Protein AF-A0A354Q8A9-F1 (afdb_monomer)

pLDDT: mean 70.77, std 17.38, range [41.22, 90.81]

Solvent-accessible surface area (backbone atoms only — not comparable to full-atom values): 7155 Å² total; per-residue (Å²): 97,79,46,46,58,76,33,77,74,50,73,46,79,49,105,87,46,76,43,72,41,59,30,91,52,44,16,35,51,43,77,68,54,60,94,92,56,89,78,59,95,88,59,74,52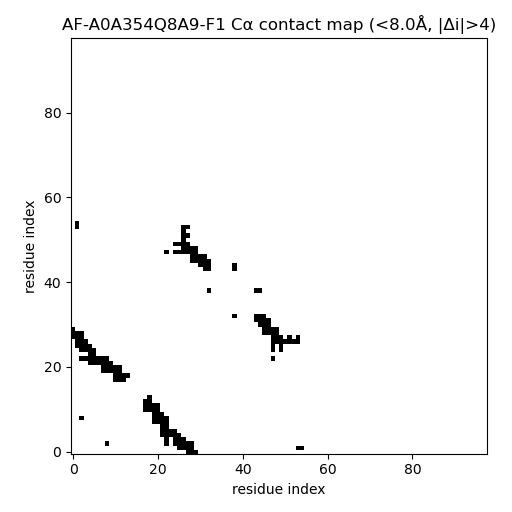,58,50,68,39,65,85,48,76,79,81,80,78,80,81,75,92,76,85,81,88,83,91,85,79,93,81,84,83,90,83,91,78,90,78,93,80,76,84,80,86,82,80,91,76,98,79,80,84,82,83,79,92,129

Sequence (98 aa):
DYVLIDETICEIETDKATLPLIAESAGRLKILLQEGETAGIGDVACSIDTDAEQPKITSTPTSSEVIVKSEEPSERATIPDEASSASASYAAGHPSPA

Mean predicted aligned error: 18.51 Å

Radius of gyration: 28.96 Å; Cα contacts (8 Å, |Δi|>4): 91; chains: 1; bounding box: 67×46×63 Å

Nearest PDB structures (foldseek):
  5csa-assembly1_B  TM=8.227E-01  e=2.028E-01  Saccharomyces cerevisiae S288C
  5csa-assembly1_A  TM=9.002E-01  e=3.373E-01  Saccharomyces cerevisiae S288C
  2dn8-assembly1_A  TM=7.032E-01  e=1.476E-01  Homo sapiens
  8xl0-assembly1_A  TM=8.496E-01  e=1.129E+00  Homo sapiens
  8xl0-assembly1_E  TM=8.496E-01  e=1.653E+00  Homo sapiens

Foldseek 3Di:
DWDAFQDFDDWDDDPPDTDTDTDNHTADKAAPADPPGDDDDPD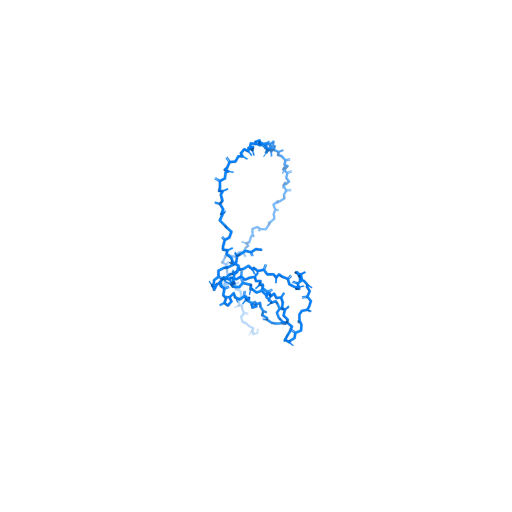DRIDGDRPHDDPPPPDDDDDDDDDDDDDDDDDDDDDDDDDPPPDDDPDPDDPDDD

Structure (mmCIF, N/CA/C/O backbone):
data_AF-A0A354Q8A9-F1
#
_entry.id   AF-A0A354Q8A9-F1
#
loop_
_atom_site.group_PDB
_atom_site.id
_atom_site.type_symbol
_atom_site.label_atom_id
_atom_site.label_alt_id
_atom_site.label_comp_id
_atom_site.label_asym_id
_atom_site.label_entity_id
_atom_site.label_seq_id
_atom_site.pdbx_PDB_ins_code
_atom_site.Cartn_x
_atom_site.Cartn_y
_atom_site.Cartn_z
_atom_site.occupancy
_atom_site.B_iso_or_equiv
_atom_site.auth_seq_id
_atom_site.auth_comp_id
_atom_site.auth_asym_id
_atom_site.auth_atom_id
_atom_site.pdbx_PDB_model_num
ATOM 1 N N . ASP A 1 1 ? -2.597 6.520 9.640 1.00 83.25 1 ASP A N 1
ATOM 2 C CA . ASP A 1 1 ? -2.603 7.329 8.419 1.00 83.25 1 ASP A CA 1
ATOM 3 C C . ASP A 1 1 ? -3.974 7.226 7.744 1.00 83.25 1 ASP A C 1
ATOM 5 O O . ASP A 1 1 ? -4.689 6.284 8.092 1.00 83.25 1 ASP A O 1
ATOM 9 N N . TYR A 1 2 ? -4.397 8.176 6.905 1.00 85.88 2 TYR A N 1
ATOM 10 C CA . TYR A 1 2 ? -5.661 8.084 6.149 1.00 85.88 2 TYR A CA 1
ATOM 11 C C . TYR A 1 2 ? -5.334 8.166 4.662 1.00 85.88 2 TYR A C 1
ATOM 13 O O . TYR A 1 2 ? -4.800 9.180 4.228 1.00 85.88 2 TYR A O 1
ATOM 21 N N . VAL A 1 3 ? -5.682 7.120 3.917 1.00 88.88 3 VAL A N 1
ATOM 22 C CA . VAL A 1 3 ? -5.357 6.961 2.493 1.00 88.88 3 VAL A CA 1
ATOM 23 C C . VAL A 1 3 ? -6.618 7.067 1.642 1.00 88.88 3 VAL A C 1
ATOM 25 O O . VAL A 1 3 ? -7.722 6.775 2.116 1.00 88.88 3 VAL A O 1
ATOM 28 N N . LEU A 1 4 ? -6.470 7.501 0.395 1.00 87.69 4 LEU A N 1
ATOM 29 C CA . LEU A 1 4 ? -7.539 7.581 -0.599 1.00 87.69 4 LEU A CA 1
ATOM 30 C C . LEU A 1 4 ? -7.546 6.351 -1.512 1.00 87.69 4 LEU A C 1
ATOM 32 O O . LEU A 1 4 ? -6.602 5.570 -1.542 1.00 87.69 4 LEU A O 1
ATOM 36 N N . ILE A 1 5 ? -8.632 6.178 -2.267 1.00 90.69 5 ILE A N 1
ATOM 37 C CA . ILE A 1 5 ? -8.689 5.151 -3.311 1.00 90.69 5 ILE A CA 1
ATOM 38 C C . ILE A 1 5 ? -7.656 5.463 -4.403 1.00 90.69 5 ILE A C 1
ATOM 40 O O . ILE A 1 5 ? -7.449 6.637 -4.720 1.00 90.69 5 ILE A O 1
ATOM 44 N N . ASP A 1 6 ? -7.015 4.427 -4.947 1.00 90.56 6 ASP A N 1
ATOM 45 C CA . ASP A 1 6 ? -5.943 4.543 -5.949 1.00 90.56 6 ASP A CA 1
ATOM 46 C C . ASP A 1 6 ? -4.673 5.279 -5.457 1.00 90.56 6 ASP A C 1
ATOM 48 O O . ASP A 1 6 ? -3.825 5.681 -6.257 1.00 90.56 6 ASP A O 1
ATOM 52 N N . GLU A 1 7 ? -4.493 5.434 -4.141 1.00 90.62 7 GLU A N 1
ATOM 53 C CA . GLU A 1 7 ? -3.267 5.983 -3.550 1.00 90.62 7 GLU A CA 1
ATOM 54 C C . GLU A 1 7 ? -2.213 4.888 -3.309 1.00 90.62 7 GLU A C 1
ATOM 56 O O . GLU A 1 7 ? -2.540 3.781 -2.878 1.00 90.62 7 GLU A O 1
ATOM 61 N N . THR A 1 8 ? -0.934 5.176 -3.569 1.00 9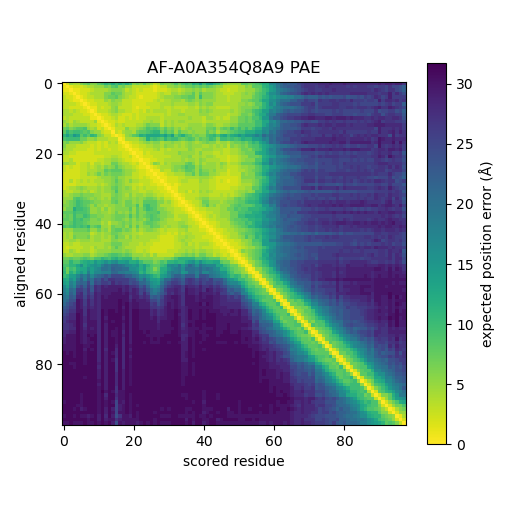0.81 8 THR A N 1
ATOM 62 C CA . THR A 1 8 ? 0.164 4.228 -3.312 1.00 90.81 8 THR A CA 1
ATOM 63 C C . THR A 1 8 ? 0.490 4.171 -1.820 1.00 90.81 8 THR A C 1
ATOM 65 O O . THR A 1 8 ? 0.921 5.166 -1.244 1.00 90.81 8 THR A O 1
ATOM 68 N N . ILE A 1 9 ? 0.331 2.998 -1.204 1.00 88.12 9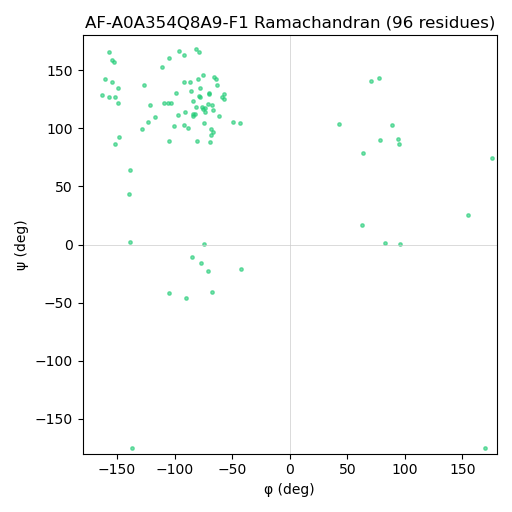 ILE A N 1
ATOM 69 C CA . ILE A 1 9 ? 0.542 2.782 0.236 1.00 88.12 9 ILE A CA 1
ATOM 70 C C . ILE A 1 9 ? 1.986 2.382 0.547 1.00 88.12 9 ILE A C 1
ATOM 72 O O . ILE A 1 9 ? 2.584 2.869 1.504 1.00 88.12 9 ILE A O 1
ATOM 76 N N . CYS A 1 10 ? 2.528 1.440 -0.221 1.00 85.12 10 CYS A N 1
ATOM 77 C CA . CYS A 1 10 ? 3.879 0.926 -0.038 1.00 85.12 10 CYS A CA 1
ATOM 78 C C . CYS A 1 10 ? 4.411 0.325 -1.340 1.00 85.12 10 CYS A C 1
ATOM 80 O O . CYS A 1 10 ? 3.660 0.071 -2.280 1.00 85.12 10 CYS A O 1
ATOM 82 N N . GLU A 1 11 ? 5.717 0.095 -1.396 1.00 85.88 11 GLU A N 1
ATOM 83 C CA . GLU A 1 11 ? 6.385 -0.530 -2.533 1.00 85.88 11 GLU A CA 1
ATOM 84 C C . GLU A 1 11 ? 6.838 -1.932 -2.133 1.00 85.88 11 GLU A C 1
ATOM 86 O O . GLU A 1 11 ? 7.576 -2.108 -1.165 1.00 85.88 11 GLU A O 1
ATOM 91 N N . ILE A 1 12 ? 6.375 -2.945 -2.863 1.00 87.06 12 ILE A N 1
ATOM 92 C CA . ILE A 1 12 ? 6.775 -4.332 -2.647 1.00 87.06 12 ILE A CA 1
ATOM 93 C C . ILE A 1 12 ? 7.889 -4.654 -3.633 1.00 87.06 12 ILE A C 1
ATOM 95 O O . ILE A 1 12 ? 7.670 -4.743 -4.844 1.00 87.06 12 ILE A O 1
ATOM 99 N N . GLU A 1 13 ? 9.094 -4.847 -3.108 1.00 85.19 13 GLU A N 1
ATOM 100 C CA . GLU A 1 13 ? 10.228 -5.328 -3.885 1.00 85.19 13 GLU A CA 1
ATOM 101 C C . GLU A 1 13 ? 10.156 -6.857 -4.004 1.00 85.19 13 GLU A C 1
ATOM 103 O O . GLU A 1 13 ? 10.288 -7.600 -3.034 1.00 85.19 13 GLU A O 1
ATOM 108 N N . THR A 1 14 ? 9.917 -7.337 -5.219 1.00 88.56 14 THR A N 1
ATOM 109 C CA . THR A 1 14 ? 10.032 -8.752 -5.591 1.00 88.56 14 THR A CA 1
ATOM 110 C C . THR A 1 14 ? 11.309 -8.969 -6.407 1.00 88.56 14 THR A C 1
ATOM 112 O O . THR A 1 14 ? 11.834 -8.021 -6.982 1.00 88.56 14 THR A O 1
ATOM 115 N N . ASP A 1 15 ? 11.796 -10.218 -6.499 1.00 86.00 15 ASP A N 1
ATOM 116 C CA . ASP A 1 15 ? 13.100 -10.648 -7.075 1.00 86.00 15 ASP A CA 1
ATOM 117 C C . ASP A 1 15 ? 13.533 -9.978 -8.404 1.00 86.00 15 ASP A C 1
ATOM 119 O O . ASP A 1 15 ? 14.719 -9.974 -8.754 1.00 86.00 15 ASP A O 1
ATOM 123 N N . LYS A 1 16 ? 12.594 -9.417 -9.174 1.00 82.50 16 LYS A N 1
ATOM 124 C CA . LYS A 1 16 ? 12.871 -8.684 -10.419 1.00 82.50 16 LYS A CA 1
ATOM 125 C C . LYS A 1 16 ? 12.055 -7.405 -10.616 1.00 82.50 16 LYS A C 1
ATOM 127 O O . LYS A 1 16 ? 12.182 -6.795 -11.676 1.00 82.50 16 LYS A O 1
ATOM 132 N N . ALA A 1 17 ? 11.207 -7.011 -9.670 1.00 86.44 17 ALA A N 1
ATOM 133 C CA . ALA A 1 17 ? 10.290 -5.897 -9.875 1.00 86.44 17 ALA A CA 1
ATOM 134 C C . ALA A 1 17 ? 9.880 -5.227 -8.565 1.00 86.44 17 ALA A C 1
ATOM 136 O O . ALA A 1 17 ? 9.543 -5.895 -7.590 1.00 86.44 17 ALA A O 1
ATOM 137 N N . THR A 1 18 ? 9.811 -3.902 -8.598 1.00 88.81 18 THR A N 1
ATOM 138 C CA . THR A 1 18 ? 9.145 -3.102 -7.573 1.00 88.81 18 THR A CA 1
ATOM 139 C C . THR A 1 18 ? 7.694 -2.917 -8.001 1.00 88.81 18 THR A C 1
ATOM 141 O O . THR A 1 18 ? 7.427 -2.306 -9.038 1.00 88.81 18 THR A O 1
ATOM 144 N N . LEU A 1 19 ? 6.758 -3.491 -7.246 1.00 89.56 19 LEU A N 1
ATOM 145 C CA . LEU A 1 19 ? 5.326 -3.310 -7.465 1.00 89.56 19 LEU A CA 1
ATOM 146 C C . LEU A 1 19 ? 4.776 -2.324 -6.428 1.00 89.56 19 LEU A C 1
ATOM 148 O O . LEU A 1 19 ? 4.866 -2.604 -5.232 1.00 89.56 19 LEU A O 1
ATOM 152 N N . PRO A 1 20 ? 4.175 -1.200 -6.847 1.00 88.56 20 PRO A N 1
ATOM 153 C CA . PRO A 1 20 ? 3.455 -0.338 -5.923 1.00 88.56 20 PRO A CA 1
ATOM 154 C C . PRO A 1 20 ? 2.165 -1.029 -5.461 1.00 88.56 20 PRO A C 1
ATOM 156 O O . PRO A 1 20 ? 1.374 -1.504 -6.280 1.00 88.56 20 PRO A O 1
ATOM 159 N N . LEU A 1 21 ? 1.945 -1.076 -4.148 1.00 87.94 21 LEU A N 1
ATOM 160 C CA . LEU A 1 21 ? 0.688 -1.507 -3.552 1.00 87.94 21 LEU A CA 1
ATOM 161 C C . LEU A 1 21 ? -0.274 -0.318 -3.522 1.00 87.94 21 LEU A C 1
ATOM 163 O O . LEU A 1 21 ? -0.062 0.655 -2.797 1.00 87.94 21 LEU A O 1
ATOM 167 N N . ILE A 1 22 ? -1.332 -0.417 -4.319 1.00 90.25 22 ILE A N 1
ATOM 168 C CA . ILE A 1 22 ? -2.357 0.618 -4.455 1.00 90.25 22 ILE A CA 1
ATOM 169 C C . ILE A 1 22 ? -3.497 0.351 -3.468 1.00 90.25 22 ILE A C 1
ATOM 171 O O . ILE A 1 22 ? -3.902 -0.796 -3.270 1.00 90.25 22 ILE A O 1
ATOM 175 N N . ALA A 1 23 ? -4.019 1.405 -2.852 1.00 89.75 23 ALA A N 1
ATOM 176 C CA . ALA A 1 23 ? -5.147 1.340 -1.938 1.00 89.75 23 ALA A CA 1
ATOM 177 C C . ALA A 1 23 ? -6.440 0.957 -2.674 1.00 89.75 23 ALA A C 1
ATOM 179 O O . ALA A 1 23 ? -6.915 1.687 -3.545 1.00 89.75 23 ALA A O 1
ATOM 180 N N . GLU A 1 24 ? -7.053 -0.160 -2.274 1.00 88.19 24 GLU A N 1
ATOM 181 C CA . GLU A 1 24 ? -8.333 -0.616 -2.839 1.00 88.19 24 GLU A CA 1
ATOM 182 C C . GLU A 1 24 ? -9.517 0.265 -2.403 1.00 88.19 24 GLU A C 1
ATOM 184 O O . GLU A 1 24 ? -10.557 0.306 -3.057 1.00 88.19 24 GLU A O 1
ATOM 189 N N . SER A 1 25 ? -9.399 0.980 -1.283 1.00 88.19 25 SER A N 1
ATOM 190 C CA . SER A 1 25 ? -10.460 1.845 -0.766 1.00 88.19 25 SER A CA 1
ATOM 191 C C . SER A 1 25 ? -9.894 2.998 0.056 1.00 88.19 25 SER A C 1
ATOM 193 O O . SER A 1 25 ? -8.792 2.906 0.591 1.00 88.19 25 SER A O 1
ATOM 195 N N . ALA A 1 26 ? -10.667 4.079 0.173 1.00 88.75 26 ALA A N 1
ATOM 196 C CA . ALA A 1 26 ? -10.323 5.192 1.049 1.00 88.75 26 ALA A CA 1
ATOM 197 C C . ALA A 1 26 ? -10.651 4.842 2.506 1.00 88.75 26 ALA A C 1
ATOM 199 O O . ALA A 1 26 ? -11.734 4.328 2.793 1.00 88.75 26 ALA A O 1
ATOM 200 N N . GLY A 1 27 ? -9.738 5.127 3.428 1.00 89.56 27 GLY A N 1
ATOM 201 C CA . GLY A 1 27 ? -9.925 4.755 4.823 1.00 89.56 27 GLY A CA 1
ATOM 202 C C . GLY A 1 27 ? -8.683 4.925 5.681 1.00 89.56 27 GLY A C 1
ATOM 203 O O . GLY A 1 27 ? -7.642 5.427 5.252 1.00 89.56 27 GLY A O 1
ATOM 204 N N . ARG A 1 28 ? -8.783 4.493 6.938 1.00 90.25 28 ARG A N 1
ATOM 205 C CA . ARG A 1 28 ? -7.652 4.546 7.865 1.00 90.25 28 ARG A CA 1
ATOM 206 C C . ARG A 1 28 ? -6.727 3.360 7.619 1.00 90.25 28 ARG A C 1
ATOM 208 O O . ARG A 1 28 ? -7.119 2.212 7.815 1.00 90.25 28 ARG A O 1
ATOM 215 N N . LEU A 1 29 ? -5.484 3.649 7.249 1.00 89.06 29 LEU A N 1
ATOM 216 C CA . LEU A 1 29 ? -4.463 2.639 7.014 1.00 89.06 29 LEU A CA 1
ATOM 217 C C . LEU A 1 29 ? -3.892 2.118 8.338 1.00 89.06 29 LEU A C 1
ATOM 219 O O . LEU A 1 29 ? -3.403 2.893 9.174 1.00 89.06 29 LEU A O 1
ATOM 223 N N . LYS A 1 30 ? -3.902 0.792 8.493 1.00 89.38 30 LYS A N 1
ATOM 224 C CA . LYS A 1 30 ? -3.239 0.058 9.570 1.00 89.38 30 LYS A CA 1
ATOM 225 C C . LYS A 1 30 ? -2.164 -0.859 8.990 1.00 89.38 30 LYS A C 1
ATOM 227 O O . LYS A 1 30 ? -2.466 -1.872 8.364 1.00 89.38 30 LYS A O 1
ATOM 232 N N . ILE A 1 31 ? -0.912 -0.501 9.238 1.00 89.19 31 ILE A N 1
ATOM 233 C CA . ILE A 1 31 ? 0.260 -1.276 8.828 1.00 89.19 31 ILE A CA 1
ATOM 234 C C . ILE A 1 31 ? 0.445 -2.439 9.811 1.00 89.19 31 ILE A C 1
ATOM 236 O O . ILE A 1 31 ? 0.428 -2.224 11.026 1.00 89.19 31 ILE A O 1
ATOM 240 N N . LEU A 1 32 ? 0.555 -3.663 9.291 1.00 87.44 32 LEU A N 1
ATOM 241 C CA . LEU A 1 32 ? 0.759 -4.883 10.081 1.00 87.44 32 LEU A CA 1
ATOM 242 C C . LEU A 1 32 ? 2.206 -5.367 9.970 1.00 87.44 32 LEU A C 1
ATOM 244 O O . LEU A 1 32 ? 2.787 -5.727 10.989 1.00 87.44 32 LEU A O 1
ATOM 248 N N . LEU A 1 33 ? 2.770 -5.321 8.760 1.00 84.44 33 LEU A N 1
ATOM 249 C CA . LEU A 1 33 ? 4.177 -5.605 8.483 1.00 84.44 33 LEU A CA 1
ATOM 250 C C . LEU A 1 33 ? 4.949 -4.298 8.362 1.00 84.44 33 LEU A C 1
ATOM 252 O O . LEU A 1 33 ? 4.528 -3.393 7.639 1.00 84.44 33 LEU A O 1
ATOM 256 N N . GLN A 1 34 ? 6.067 -4.190 9.071 1.00 84.75 34 GLN A N 1
ATOM 257 C CA . GLN A 1 34 ? 6.888 -2.983 9.020 1.00 84.75 34 GLN A CA 1
ATOM 258 C C . GLN A 1 34 ? 7.761 -2.938 7.759 1.00 84.75 34 GLN A C 1
ATOM 260 O O . GLN A 1 34 ? 7.938 -3.928 7.050 1.00 84.75 34 GLN A O 1
ATOM 265 N N . GLU A 1 35 ? 8.319 -1.763 7.473 1.00 83.38 35 GLU A N 1
ATOM 266 C CA . GLU A 1 35 ? 9.253 -1.579 6.363 1.00 83.38 35 GLU A CA 1
ATOM 267 C C . GLU A 1 35 ? 10.455 -2.528 6.500 1.00 83.38 35 GLU A C 1
ATOM 269 O O . GLU A 1 35 ? 11.086 -2.610 7.555 1.00 83.38 35 GLU A O 1
ATOM 274 N N . GLY A 1 36 ? 10.766 -3.259 5.427 1.00 81.19 36 GLY A N 1
ATOM 275 C CA . GLY A 1 36 ? 11.849 -4.248 5.403 1.00 81.19 36 GLY A CA 1
ATOM 276 C C . GLY A 1 36 ? 11.482 -5.627 5.964 1.00 81.19 36 GLY A C 1
ATOM 277 O O . GLY A 1 36 ? 12.334 -6.516 5.991 1.00 81.19 36 GLY A O 1
ATOM 278 N N . GLU A 1 37 ? 10.236 -5.836 6.391 1.00 82.69 37 GLU A N 1
ATOM 279 C CA . GLU A 1 37 ? 9.745 -7.149 6.808 1.00 82.69 37 GLU A CA 1
ATOM 280 C C . GLU A 1 37 ? 9.385 -8.023 5.592 1.00 82.69 37 GLU A C 1
ATOM 282 O O . GLU A 1 37 ? 8.889 -7.545 4.572 1.00 82.69 37 GLU A O 1
ATOM 287 N N . THR A 1 38 ? 9.658 -9.329 5.675 1.00 81.50 38 THR A N 1
ATOM 288 C CA . THR A 1 38 ? 9.392 -10.268 4.574 1.00 81.50 38 THR A CA 1
ATOM 289 C C . THR A 1 38 ? 7.940 -10.736 4.614 1.00 81.50 38 THR A C 1
ATOM 291 O O . THR A 1 38 ? 7.570 -11.516 5.488 1.00 81.50 38 THR A O 1
ATOM 294 N N . ALA A 1 39 ? 7.137 -10.302 3.643 1.00 79.12 39 ALA A N 1
ATOM 295 C CA . ALA A 1 39 ? 5.777 -10.797 3.439 1.00 79.12 39 ALA A CA 1
ATOM 296 C C . ALA A 1 39 ? 5.775 -12.072 2.579 1.00 79.12 39 ALA A C 1
ATOM 298 O O . ALA A 1 39 ? 6.404 -12.120 1.518 1.00 79.12 39 ALA A O 1
ATOM 299 N N . GLY A 1 40 ? 5.058 -13.108 3.015 1.00 83.31 40 GLY A N 1
ATOM 300 C CA . GLY A 1 40 ? 4.788 -14.303 2.225 1.00 83.31 40 GLY A CA 1
ATOM 301 C C . GLY A 1 40 ? 3.627 -14.118 1.245 1.00 83.31 40 GLY A C 1
ATOM 302 O O . GLY A 1 40 ? 2.849 -13.165 1.304 1.00 83.31 40 GLY A O 1
ATOM 303 N N . ILE A 1 41 ? 3.478 -15.073 0.325 1.00 83.94 41 ILE A N 1
ATOM 304 C CA . ILE A 1 41 ? 2.347 -15.096 -0.609 1.00 83.94 41 ILE A CA 1
ATOM 305 C C . ILE A 1 41 ? 1.064 -15.354 0.187 1.00 83.94 41 ILE A C 1
ATOM 307 O O . ILE A 1 41 ? 0.888 -16.436 0.745 1.00 83.94 41 ILE A O 1
ATOM 311 N N . GLY A 1 42 ? 0.159 -14.376 0.190 1.00 82.06 42 GLY A N 1
ATOM 312 C CA . GLY A 1 42 ? -1.116 -14.445 0.907 1.00 82.06 42 GLY A CA 1
ATOM 313 C C . GLY A 1 42 ? -1.107 -13.802 2.295 1.00 82.06 42 GLY A C 1
ATOM 314 O O . GLY A 1 42 ? -2.153 -13.791 2.943 1.00 82.06 42 GLY A O 1
ATOM 315 N N . ASP A 1 43 ? 0.020 -13.237 2.735 1.00 86.06 43 ASP A N 1
ATOM 316 C CA . ASP A 1 43 ? 0.073 -12.481 3.985 1.00 86.06 43 ASP A CA 1
ATOM 317 C C . ASP A 1 43 ? -0.562 -11.093 3.832 1.00 86.06 43 ASP A C 1
ATOM 319 O O . ASP A 1 43 ? -0.479 -10.439 2.789 1.00 86.06 43 ASP A O 1
ATOM 323 N N . VAL A 1 44 ? -1.197 -10.622 4.906 1.00 85.50 44 VAL A N 1
ATOM 324 C CA . VAL A 1 44 ? -1.834 -9.302 4.951 1.00 85.50 44 V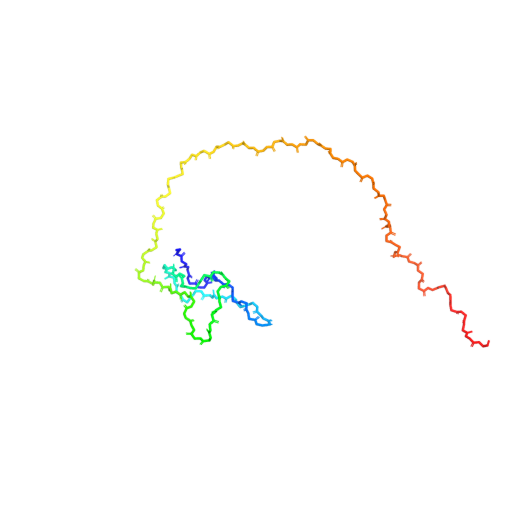AL A CA 1
ATOM 325 C C . VAL A 1 44 ? -0.805 -8.266 5.402 1.00 85.50 44 VAL A C 1
ATOM 327 O O . VAL A 1 44 ? -0.546 -8.123 6.594 1.00 85.50 44 VAL A O 1
ATOM 330 N N . ALA A 1 45 ? -0.231 -7.521 4.455 1.00 84.44 45 ALA A N 1
ATOM 331 C CA . ALA A 1 45 ? 0.769 -6.487 4.746 1.00 84.44 45 ALA A CA 1
ATOM 332 C C . ALA A 1 45 ? 0.184 -5.281 5.513 1.00 84.44 45 ALA A C 1
ATOM 334 O O . ALA A 1 45 ? 0.790 -4.746 6.446 1.00 84.44 45 ALA A O 1
ATOM 335 N N . CYS A 1 46 ? -1.021 -4.855 5.137 1.00 85.44 46 CYS A N 1
ATOM 336 C CA . CYS A 1 46 ? -1.747 -3.757 5.762 1.00 85.44 46 CYS A CA 1
ATOM 337 C C . CYS A 1 46 ? -3.260 -3.920 5.553 1.00 85.44 46 CYS A C 1
ATOM 339 O O . CYS A 1 46 ? -3.708 -4.658 4.678 1.00 85.44 46 CYS A O 1
ATOM 341 N N . SER A 1 47 ? -4.053 -3.268 6.401 1.00 87.81 47 SER A N 1
ATOM 342 C CA . SER A 1 47 ? -5.516 -3.298 6.353 1.00 87.81 47 SER A CA 1
ATOM 343 C C . SER A 1 47 ? -6.060 -1.874 6.325 1.00 87.81 47 SER A C 1
ATOM 345 O O . SER A 1 47 ? -5.565 -1.002 7.046 1.00 87.81 47 SER A O 1
ATOM 347 N N . ILE A 1 48 ? -7.059 -1.645 5.475 1.00 89.50 48 ILE A N 1
ATOM 348 C CA . ILE A 1 48 ? -7.729 -0.356 5.319 1.00 89.50 48 ILE A CA 1
ATOM 349 C C . ILE A 1 48 ? -9.098 -0.456 5.985 1.00 89.50 48 ILE A C 1
ATOM 351 O O . ILE A 1 48 ? -9.908 -1.307 5.625 1.00 89.50 48 ILE A O 1
ATOM 355 N N . ASP A 1 49 ? -9.346 0.417 6.956 1.00 89.38 49 ASP A N 1
ATOM 356 C CA . ASP A 1 49 ? -10.653 0.559 7.591 1.00 89.38 49 ASP A CA 1
ATOM 357 C C . ASP A 1 49 ? -11.468 1.629 6.849 1.00 89.38 49 ASP A C 1
ATOM 359 O O . ASP A 1 49 ? -11.198 2.828 6.983 1.00 89.38 49 ASP A O 1
ATOM 363 N N . THR A 1 50 ? -12.423 1.186 6.028 1.00 86.69 50 THR A N 1
ATOM 364 C CA . THR A 1 50 ? -13.281 2.037 5.183 1.00 86.69 50 THR A CA 1
ATOM 365 C C . THR A 1 50 ? -14.400 2.737 5.948 1.00 86.69 50 THR A C 1
ATOM 367 O O . THR A 1 50 ? -14.985 3.688 5.434 1.00 86.69 50 THR A O 1
ATOM 370 N N . ASP A 1 51 ? -14.700 2.291 7.169 1.00 79.38 51 ASP A N 1
ATOM 371 C CA . ASP A 1 51 ? -15.702 2.907 8.045 1.00 79.38 51 ASP A CA 1
ATOM 372 C C . ASP A 1 51 ? -15.120 4.075 8.858 1.00 79.38 51 ASP A C 1
ATOM 374 O O . ASP A 1 51 ? -15.852 4.844 9.485 1.00 79.38 51 ASP A O 1
ATOM 378 N N . ALA A 1 52 ? -13.795 4.244 8.850 1.00 70.69 52 ALA A N 1
ATOM 379 C CA . ALA A 1 52 ? -13.144 5.335 9.553 1.00 70.69 52 ALA A CA 1
ATOM 380 C C . ALA A 1 52 ? -13.420 6.684 8.867 1.00 70.69 52 ALA A C 1
ATOM 382 O O . ALA A 1 52 ? -13.049 6.909 7.715 1.00 70.69 52 ALA A O 1
ATOM 383 N N . GLU A 1 53 ? -14.023 7.622 9.601 1.00 68.38 53 GLU A N 1
ATOM 384 C CA . GLU A 1 53 ? -14.214 8.992 9.128 1.00 68.38 53 GLU A CA 1
ATOM 385 C C . GLU A 1 53 ? -12.867 9.694 8.898 1.00 68.38 53 GLU A C 1
ATOM 387 O O . GLU A 1 53 ? -11.931 9.604 9.701 1.00 68.38 53 GLU A O 1
ATOM 392 N N . GLN A 1 54 ? -12.784 10.423 7.785 1.00 66.62 54 GLN A N 1
ATOM 393 C CA . GLN A 1 54 ? -11.617 11.209 7.403 1.00 66.62 54 GLN A CA 1
ATOM 394 C C . GLN A 1 54 ? -11.286 12.212 8.526 1.00 66.62 54 GLN A C 1
ATOM 396 O O . GLN A 1 54 ? -12.174 12.966 8.942 1.00 66.62 54 GLN A O 1
ATOM 401 N N . PRO A 1 55 ? -10.047 12.236 9.060 1.00 63.53 55 PRO A N 1
ATOM 402 C CA . PRO A 1 55 ? -9.709 13.107 10.175 1.00 63.53 55 PRO A CA 1
ATOM 403 C C . PRO A 1 55 ? -9.904 14.563 9.752 1.00 63.53 55 PRO A C 1
ATOM 405 O O . PRO A 1 55 ? -9.181 15.101 8.917 1.00 63.53 55 PRO A O 1
ATOM 408 N N . LYS A 1 56 ? -10.920 15.206 10.330 1.00 54.25 56 LYS A N 1
ATOM 409 C CA . LYS A 1 56 ? -11.242 16.611 10.098 1.00 54.25 56 LYS A CA 1
ATOM 410 C C . LYS A 1 56 ? -10.104 17.461 10.662 1.00 54.25 56 LYS A C 1
ATOM 412 O O . LYS A 1 56 ? -10.049 17.716 11.862 1.00 54.25 56 LYS A O 1
ATOM 417 N N . ILE A 1 57 ? -9.176 17.872 9.801 1.00 49.62 57 ILE A N 1
ATOM 418 C CA . ILE A 1 57 ? -8.040 18.714 10.178 1.00 49.62 57 ILE A CA 1
ATOM 419 C C . ILE A 1 57 ? -8.573 20.104 10.550 1.00 49.62 57 ILE A C 1
ATOM 421 O O . ILE A 1 57 ? -8.769 20.971 9.698 1.00 49.62 57 ILE A O 1
ATOM 425 N N . THR A 1 58 ? -8.822 20.344 11.837 1.00 47.44 58 THR A N 1
ATOM 426 C CA . THR A 1 58 ? -8.916 21.700 12.387 1.00 47.44 58 THR A CA 1
ATOM 427 C C . THR A 1 58 ? -7.520 22.309 12.355 1.00 47.44 58 THR A C 1
ATOM 429 O O . THR A 1 58 ? -6.739 22.167 13.293 1.00 47.44 58 THR A O 1
ATOM 432 N N . SER A 1 59 ? -7.190 22.936 11.229 1.00 49.38 59 SER A N 1
ATOM 433 C CA . SER A 1 59 ? -5.934 23.652 11.023 1.00 49.38 59 SER A CA 1
ATOM 434 C C . SER A 1 59 ? -5.892 24.901 11.906 1.00 49.38 59 SER A C 1
ATOM 436 O O . SER A 1 59 ? -6.458 25.935 11.560 1.00 49.38 59 SER A O 1
ATOM 438 N N . THR A 1 60 ? -5.201 24.820 13.039 1.00 43.75 60 THR A N 1
ATOM 439 C CA . THR A 1 60 ? -4.630 25.988 13.719 1.00 43.75 60 THR A CA 1
ATOM 440 C C . THR A 1 60 ? -3.141 26.059 13.380 1.00 43.75 60 THR A C 1
ATOM 442 O O . THR A 1 60 ? -2.367 25.295 13.959 1.00 43.75 60 THR A O 1
ATOM 445 N N . PRO A 1 61 ? -2.699 26.939 12.462 1.00 54.78 61 PRO A N 1
ATOM 446 C CA . PRO A 1 61 ? -1.279 27.192 12.270 1.00 54.78 61 PRO A CA 1
ATOM 447 C C . PRO A 1 61 ? -0.789 28.043 13.446 1.00 54.78 61 PRO A C 1
ATOM 449 O O . PRO A 1 61 ? -1.093 29.230 13.545 1.00 54.78 61 PRO A O 1
ATOM 452 N N . THR A 1 62 ? -0.076 27.432 14.389 1.00 49.81 62 THR A N 1
ATOM 453 C CA . THR A 1 62 ? 0.615 28.142 15.470 1.00 49.81 62 THR A CA 1
ATOM 454 C C . THR A 1 62 ? 2.094 27.792 15.436 1.00 49.81 62 THR A C 1
ATOM 456 O O . THR A 1 62 ? 2.500 26.729 15.883 1.00 49.81 62 THR A O 1
ATOM 459 N N . SER A 1 63 ? 2.842 28.781 14.948 1.00 49.09 63 SER A N 1
ATOM 460 C CA . SER A 1 63 ? 4.098 29.278 15.509 1.00 49.09 63 SER A CA 1
ATOM 461 C C . SER A 1 63 ? 5.405 28.506 15.309 1.00 49.09 63 SER A C 1
ATOM 463 O O . SER A 1 63 ? 5.490 27.294 15.460 1.00 49.09 63 SER A O 1
ATOM 465 N N . SER A 1 64 ? 6.429 29.354 15.146 1.00 49.78 64 SER A N 1
ATOM 466 C CA . SER A 1 64 ? 7.858 29.172 15.419 1.00 49.78 64 SER A CA 1
ATOM 467 C C . SER A 1 64 ? 8.679 28.707 14.212 1.00 49.78 64 SER A C 1
ATOM 469 O O . SER A 1 64 ? 8.676 27.540 13.856 1.00 49.78 64 SER A O 1
ATOM 471 N N . GLU A 1 65 ? 9.250 29.611 13.409 1.00 53.03 65 GLU A N 1
ATOM 472 C CA . GLU A 1 65 ? 10.307 30.602 13.716 1.00 53.03 65 GLU A CA 1
ATOM 473 C C . GLU A 1 65 ? 11.686 29.956 13.944 1.00 53.03 65 GLU A C 1
ATOM 475 O O . GLU A 1 65 ? 11.822 28.959 14.643 1.00 53.03 65 GLU A O 1
ATOM 480 N N . VAL A 1 66 ? 12.700 30.652 13.414 1.00 44.84 66 VAL A N 1
ATOM 481 C CA . VAL A 1 66 ? 14.136 30.595 13.744 1.00 44.84 66 VAL A CA 1
ATOM 482 C C . VAL A 1 66 ? 15.033 29.682 12.882 1.00 44.84 66 VAL A C 1
ATOM 484 O O . VAL A 1 66 ? 15.366 28.556 13.222 1.00 44.84 66 VAL A O 1
ATOM 487 N N . ILE A 1 67 ? 15.500 30.268 11.773 1.00 54.06 67 ILE A N 1
ATOM 488 C CA . ILE A 1 67 ? 16.909 30.657 11.542 1.00 54.06 67 ILE A CA 1
ATOM 489 C C . ILE A 1 67 ? 17.997 29.652 11.978 1.00 54.06 67 ILE A C 1
ATOM 491 O O . ILE A 1 67 ? 18.436 29.665 13.123 1.00 54.06 67 ILE A O 1
ATOM 495 N N . VAL A 1 68 ? 18.584 28.945 11.009 1.00 47.56 68 VAL A N 1
ATOM 496 C CA . VAL A 1 68 ? 20.008 28.540 10.955 1.00 47.56 68 VAL A CA 1
ATOM 497 C C . VAL A 1 68 ? 20.297 28.200 9.479 1.00 47.56 68 VAL A C 1
ATOM 499 O O . VAL A 1 68 ? 19.428 27.658 8.818 1.00 47.56 68 VAL A O 1
ATOM 502 N N . LYS A 1 69 ? 21.431 28.465 8.835 1.00 56.47 69 LYS A N 1
ATOM 503 C CA . LYS A 1 69 ? 22.778 28.833 9.253 1.00 56.47 69 LYS 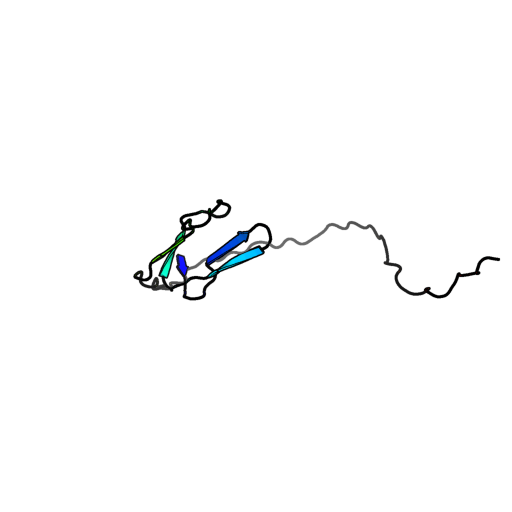A CA 1
ATOM 504 C C . LYS A 1 69 ? 23.467 29.399 8.000 1.00 56.47 69 LYS A C 1
ATOM 506 O O . LYS A 1 69 ? 23.467 28.762 6.954 1.00 56.47 69 LYS A O 1
ATOM 511 N N . SER A 1 70 ? 24.050 30.582 8.131 1.00 55.00 70 SER A N 1
ATOM 512 C CA . SER A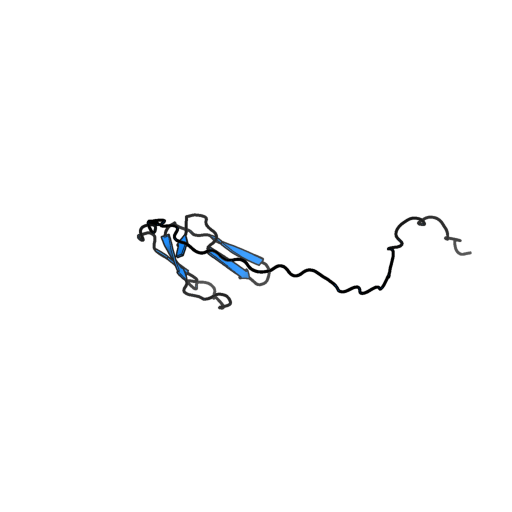 1 70 ? 25.107 31.092 7.259 1.00 55.00 70 SER A CA 1
ATOM 513 C C . SER A 1 70 ? 26.401 30.349 7.576 1.00 55.00 70 SER A C 1
ATOM 515 O O . SER A 1 70 ? 26.881 30.536 8.688 1.00 55.00 70 SER A O 1
ATOM 517 N N . GLU A 1 71 ? 26.972 29.600 6.629 1.00 48.59 71 GLU A N 1
ATOM 518 C CA . GLU A 1 71 ? 28.413 29.289 6.558 1.00 48.59 71 GLU A CA 1
ATOM 519 C C . GLU A 1 71 ? 28.844 29.138 5.082 1.00 48.59 71 GLU A C 1
ATOM 521 O O . GLU A 1 71 ? 28.752 28.077 4.476 1.00 48.59 71 GLU A O 1
ATOM 526 N N . GLU A 1 72 ? 29.299 30.246 4.498 1.00 51.53 72 GLU A N 1
ATOM 527 C CA . GLU A 1 72 ? 30.462 30.281 3.592 1.00 51.53 72 GLU A CA 1
ATOM 528 C C . GLU A 1 72 ? 31.693 30.593 4.483 1.00 51.53 72 GLU A C 1
ATOM 530 O O . GLU A 1 72 ? 31.475 31.159 5.562 1.00 51.53 72 GLU A O 1
ATOM 535 N N . PRO A 1 73 ? 32.971 30.381 4.092 1.00 56.16 73 PRO A N 1
ATOM 536 C CA . PRO A 1 73 ? 33.519 29.813 2.857 1.00 56.16 73 PRO A CA 1
ATOM 537 C C . PRO A 1 73 ? 34.698 28.825 3.091 1.00 56.16 73 PRO A C 1
ATOM 539 O O . PRO A 1 73 ? 35.148 28.603 4.209 1.00 56.16 73 PRO A O 1
ATOM 542 N N . SER A 1 74 ? 35.288 28.366 1.979 1.00 49.69 74 SER A N 1
ATOM 543 C CA . SER A 1 74 ? 36.664 27.852 1.847 1.00 49.69 74 SER A CA 1
ATOM 544 C C . SER A 1 74 ? 36.888 26.355 2.088 1.00 49.69 74 SER A C 1
ATOM 546 O O . SER A 1 74 ? 37.145 25.936 3.204 1.00 49.69 74 SER A O 1
ATOM 548 N N . GLU A 1 75 ? 37.046 25.594 1.000 1.00 54.41 75 GLU A N 1
ATOM 549 C CA . GLU A 1 75 ? 38.361 24.989 0.769 1.00 54.41 75 GLU A CA 1
ATOM 550 C C . GLU A 1 75 ? 38.656 24.812 -0.725 1.00 54.41 75 GLU A C 1
ATOM 552 O O . GLU A 1 75 ? 37.943 24.171 -1.494 1.00 54.41 75 GLU A O 1
ATOM 557 N N . ARG A 1 76 ? 39.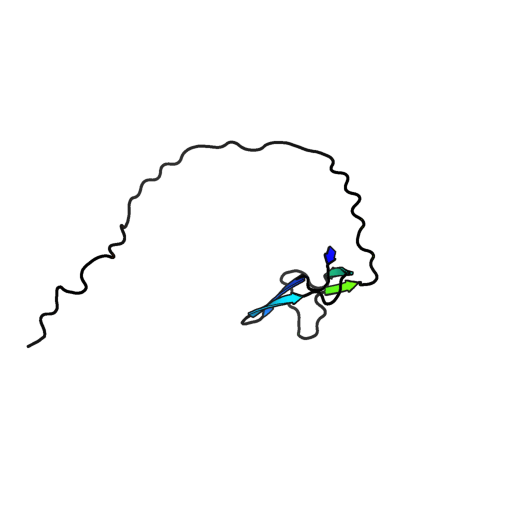754 25.446 -1.122 1.00 52.47 76 ARG A N 1
ATOM 558 C CA . ARG A 1 76 ? 40.464 25.290 -2.380 1.00 52.47 76 ARG A CA 1
ATOM 559 C C . ARG A 1 76 ? 41.200 2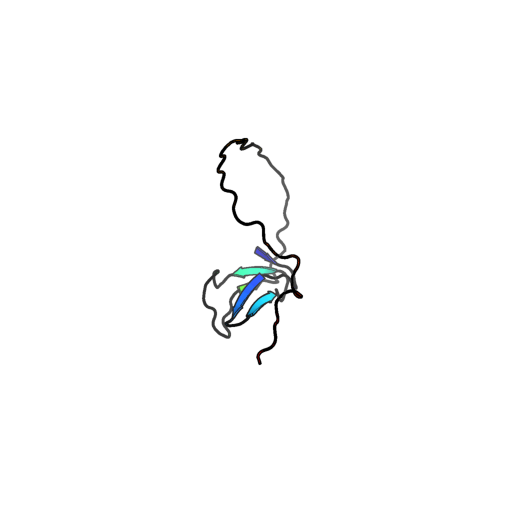3.952 -2.341 1.00 52.47 76 ARG A C 1
ATOM 561 O O . ARG A 1 76 ? 42.180 23.833 -1.617 1.00 52.47 76 ARG A O 1
ATOM 568 N N . ALA A 1 77 ? 40.811 23.015 -3.196 1.00 52.28 77 ALA A N 1
ATOM 569 C CA . ALA A 1 77 ? 41.659 21.895 -3.585 1.00 52.28 77 ALA A CA 1
ATOM 570 C C . ALA A 1 77 ? 41.712 21.823 -5.114 1.00 52.28 77 ALA A C 1
ATOM 572 O O . ALA A 1 77 ? 40.803 21.361 -5.796 1.00 52.28 77 ALA A O 1
ATOM 573 N N . THR A 1 78 ? 42.800 22.366 -5.644 1.00 45.69 78 THR A N 1
ATOM 574 C CA . THR A 1 78 ? 43.316 22.095 -6.981 1.00 45.69 78 THR A CA 1
ATOM 575 C C . THR A 1 78 ? 43.623 20.610 -7.132 1.00 45.69 78 THR A C 1
ATOM 577 O O . THR A 1 78 ? 44.450 20.109 -6.378 1.00 45.69 78 THR A O 1
ATOM 580 N N . ILE A 1 79 ? 43.079 19.970 -8.163 1.00 54.47 79 ILE A N 1
ATOM 581 C CA . ILE A 1 79 ? 43.874 19.184 -9.115 1.00 54.47 79 ILE A CA 1
ATOM 582 C C . ILE A 1 79 ? 43.154 19.176 -10.477 1.00 54.47 79 ILE A C 1
ATOM 584 O O . ILE A 1 79 ? 41.962 18.879 -10.527 1.00 54.47 79 ILE A O 1
ATOM 588 N N . PRO A 1 80 ? 43.842 19.559 -11.567 1.00 59.47 80 PRO A N 1
ATOM 589 C CA . PRO A 1 80 ? 43.336 19.439 -12.924 1.00 59.47 80 PRO A CA 1
ATOM 590 C C . PRO A 1 80 ? 43.623 18.027 -13.426 1.00 59.47 80 PRO A C 1
ATOM 592 O O . PRO A 1 80 ? 44.786 17.633 -13.454 1.00 59.47 80 PRO A O 1
ATOM 595 N N . ASP A 1 81 ? 42.599 17.289 -13.843 1.00 43.56 81 ASP A N 1
ATOM 596 C CA . ASP A 1 81 ? 42.838 16.089 -14.634 1.00 43.56 81 ASP A CA 1
ATOM 597 C C . ASP A 1 81 ? 41.704 15.802 -15.619 1.00 43.56 81 ASP A C 1
ATOM 599 O O . ASP A 1 81 ? 40.519 15.912 -15.312 1.00 43.56 81 ASP A O 1
ATOM 603 N N . GLU A 1 82 ? 42.154 15.480 -16.825 1.00 45.22 82 GLU A N 1
ATOM 604 C CA . GLU A 1 82 ? 41.435 14.875 -17.937 1.00 45.22 82 GLU A CA 1
ATOM 605 C C . GLU A 1 82 ? 40.271 15.644 -18.569 1.00 45.22 82 GLU A C 1
ATOM 607 O O . GLU A 1 82 ? 39.086 15.318 -18.496 1.00 45.22 82 GLU A O 1
ATOM 612 N N . ALA A 1 83 ? 40.687 16.605 -19.399 1.00 41.22 83 ALA A N 1
ATOM 613 C CA . ALA A 1 83 ? 40.030 16.865 -20.667 1.00 41.22 83 ALA A CA 1
ATOM 614 C C . ALA A 1 83 ? 39.845 15.547 -21.443 1.00 41.22 83 ALA A C 1
ATOM 616 O O . ALA A 1 83 ? 40.779 14.993 -22.023 1.00 41.22 83 ALA A O 1
ATOM 617 N N . SER A 1 84 ? 38.596 15.088 -21.455 1.00 43.75 84 SER A N 1
ATOM 618 C CA . SER A 1 84 ? 38.040 14.118 -22.387 1.00 43.75 84 SER A CA 1
ATOM 619 C C . SER A 1 84 ? 38.493 14.435 -23.819 1.00 43.75 84 SER A C 1
ATOM 621 O O . SER A 1 84 ? 38.026 15.380 -24.459 1.00 43.75 84 SER A O 1
ATOM 623 N N . SER A 1 85 ? 39.442 13.646 -24.321 1.00 48.72 85 SER A N 1
ATOM 624 C CA . SER A 1 85 ? 39.822 13.628 -25.729 1.00 48.72 85 SER A CA 1
ATOM 625 C C . SER A 1 85 ? 38.811 12.778 -26.498 1.00 48.72 85 SER A C 1
ATOM 627 O O . SER A 1 85 ? 38.951 11.572 -26.663 1.00 48.72 85 SER A O 1
ATOM 629 N N . ALA A 1 86 ? 37.746 13.415 -26.974 1.00 53.47 86 ALA A N 1
ATOM 630 C CA . ALA A 1 86 ? 36.783 12.774 -27.860 1.00 53.47 86 ALA A CA 1
ATOM 631 C C . ALA A 1 86 ? 36.366 13.730 -28.973 1.00 53.47 86 ALA A C 1
ATOM 633 O O . ALA A 1 86 ? 35.212 14.133 -29.070 1.00 53.47 86 ALA A O 1
ATOM 634 N N . SER A 1 87 ? 37.308 14.119 -29.833 1.00 50.94 87 SER A N 1
ATOM 635 C CA . SER A 1 87 ? 36.990 14.655 -31.159 1.00 50.94 87 SER A CA 1
ATOM 636 C C . SER A 1 87 ? 38.175 14.495 -32.109 1.00 50.94 87 SER A C 1
ATOM 638 O O . SER A 1 87 ? 39.264 14.980 -31.829 1.00 50.94 87 SER A O 1
ATOM 640 N N . ALA A 1 88 ? 37.898 13.892 -33.266 1.00 52.59 88 ALA A N 1
ATOM 641 C CA . ALA A 1 88 ? 38.726 13.828 -34.471 1.00 52.59 88 ALA A CA 1
ATOM 642 C C . ALA A 1 88 ? 39.891 12.824 -34.470 1.00 52.59 88 ALA A C 1
ATOM 644 O O . ALA A 1 88 ? 41.027 13.191 -34.199 1.00 52.59 88 ALA A O 1
ATOM 645 N N . SER A 1 89 ? 39.630 11.584 -34.914 1.00 53.41 89 SER A N 1
ATOM 646 C CA . SER A 1 89 ? 40.388 10.955 -36.026 1.00 53.41 89 SER A CA 1
ATOM 647 C C . SER A 1 89 ? 39.982 9.490 -36.275 1.00 53.41 89 SER A C 1
ATOM 649 O O . SER A 1 89 ? 40.724 8.555 -36.012 1.00 53.41 89 SER A O 1
ATOM 651 N N . TYR A 1 90 ? 38.810 9.277 -36.886 1.00 54.50 90 TYR A N 1
ATOM 652 C CA . TYR A 1 90 ? 38.425 7.976 -37.473 1.00 54.50 90 TYR A CA 1
ATOM 653 C C . TYR A 1 90 ? 39.161 7.676 -38.807 1.00 54.50 90 TYR A C 1
ATOM 655 O O . TYR A 1 90 ? 38.939 6.645 -39.429 1.00 54.50 90 TYR A O 1
ATOM 663 N N . ALA A 1 91 ? 40.040 8.569 -39.282 1.00 61.28 91 ALA A N 1
ATOM 664 C CA . ALA A 1 91 ? 40.552 8.535 -40.657 1.00 61.28 91 ALA A CA 1
ATOM 665 C C . ALA A 1 91 ? 42.052 8.860 -40.798 1.00 61.28 91 ALA A C 1
ATOM 667 O O . ALA A 1 91 ? 42.437 9.597 -41.702 1.00 61.28 91 ALA A O 1
ATOM 668 N N . ALA A 1 92 ? 42.920 8.330 -39.932 1.00 58.00 92 ALA A N 1
ATOM 669 C CA . ALA A 1 92 ? 44.367 8.449 -40.139 1.00 58.00 92 ALA A CA 1
ATOM 670 C C . ALA A 1 92 ? 45.136 7.272 -39.519 1.00 58.00 92 ALA A C 1
ATOM 672 O O . ALA A 1 92 ? 45.595 7.370 -38.387 1.00 58.00 92 ALA A O 1
ATOM 673 N N . GLY A 1 93 ? 45.294 6.161 -40.252 1.00 64.56 93 GLY A N 1
ATOM 674 C CA . GLY A 1 93 ? 46.252 5.131 -39.823 1.00 64.56 93 GLY A CA 1
ATOM 675 C C . GLY A 1 93 ? 46.056 3.683 -40.268 1.00 64.56 93 GLY A C 1
ATOM 676 O O . GLY A 1 93 ? 46.558 2.812 -39.569 1.00 64.56 93 GLY A O 1
ATOM 677 N N . HIS A 1 94 ? 45.383 3.377 -41.383 1.00 60.53 94 HIS A N 1
ATOM 678 C CA . HIS A 1 94 ? 45.375 2.003 -41.912 1.00 60.53 94 HIS A CA 1
ATOM 679 C C . HIS A 1 94 ? 46.276 1.867 -43.153 1.00 60.53 94 HIS A C 1
ATOM 681 O O . HIS A 1 94 ? 45.792 2.040 -44.273 1.00 60.53 94 HIS A O 1
ATOM 687 N N . PRO A 1 95 ? 47.576 1.549 -43.020 1.00 67.56 95 PRO A N 1
ATOM 688 C CA . PRO A 1 95 ? 48.278 0.827 -44.070 1.00 67.56 95 PRO A CA 1
ATOM 689 C C . PRO A 1 95 ? 47.844 -0.647 -44.020 1.00 67.56 95 PRO A C 1
ATOM 691 O O . PRO A 1 95 ? 48.047 -1.337 -43.024 1.00 67.56 95 PRO A O 1
ATOM 694 N N . SER A 1 96 ? 47.194 -1.116 -45.086 1.00 50.03 96 SER A N 1
ATOM 695 C CA . SER A 1 96 ? 46.789 -2.518 -45.237 1.00 50.03 96 SER A CA 1
ATOM 696 C C . SER A 1 96 ? 48.008 -3.446 -45.349 1.00 50.03 96 SER A C 1
ATOM 698 O O . SER A 1 96 ? 48.996 -3.052 -45.971 1.00 50.03 96 SER A O 1
ATOM 700 N N . PRO A 1 97 ? 47.950 -4.668 -44.788 1.00 65.56 97 PRO A N 1
ATOM 701 C CA . PRO A 1 97 ? 49.070 -5.603 -44.816 1.00 65.56 97 PRO A CA 1
ATOM 702 C C . PRO A 1 97 ? 49.323 -6.154 -46.229 1.00 65.56 97 PRO A C 1
ATOM 704 O O . PRO A 1 97 ? 48.398 -6.650 -46.876 1.00 65.56 97 PRO A O 1
ATOM 707 N N . ALA A 1 98 ? 50.586 -6.099 -46.661 1.00 49.25 98 ALA A N 1
ATOM 708 C CA . ALA A 1 98 ? 51.202 -6.939 -47.690 1.00 49.25 98 ALA A CA 1
ATOM 709 C C . ALA A 1 98 ? 52.649 -7.232 -47.274 1.00 49.25 98 ALA A C 1
ATOM 711 O O . ALA A 1 98 ? 53.316 -6.281 -46.804 1.00 49.25 98 ALA A O 1
#

Secondary structure (DSSP, 8-state):
-EE-TT-EEEEEEETTEEEEEE-SSSEEEEE-SPTT----TT---EEEETTSPP--------------------------------SS-SSS--PPP-